Protein AF-A0A4Q3TD95-F1 (afdb_monomer_lite)

Structure (mmCIF, N/CA/C/O backbone):
data_AF-A0A4Q3TD95-F1
#
_entry.id   AF-A0A4Q3TD95-F1
#
loop_
_atom_site.group_PDB
_atom_site.id
_atom_site.type_symbol
_atom_site.label_atom_id
_atom_site.label_alt_id
_atom_site.label_comp_id
_atom_site.label_asym_id
_atom_site.label_entity_id
_atom_site.label_seq_id
_atom_site.pdbx_PDB_ins_code
_atom_site.Cartn_x
_atom_site.Cartn_y
_atom_site.Cartn_z
_atom_site.occupancy
_atom_site.B_iso_or_equiv
_atom_site.auth_seq_id
_atom_site.auth_comp_id
_atom_site.auth_asym_id
_atom_site.auth_atom_id
_atom_site.pdbx_PDB_model_num
ATOM 1 N N . LEU A 1 1 ? 19.139 8.256 -50.470 1.00 57.53 1 LEU A N 1
ATOM 2 C CA . LEU A 1 1 ? 19.411 6.981 -49.764 1.00 57.53 1 LEU A CA 1
ATOM 3 C C . LEU A 1 1 ? 20.669 7.258 -48.958 1.00 57.53 1 LEU A C 1
ATOM 5 O O . LEU A 1 1 ? 21.672 7.545 -49.578 1.00 57.53 1 LEU A O 1
ATOM 9 N N . VAL A 1 2 ? 20.604 7.534 -47.661 1.00 48.12 2 VAL A N 1
ATOM 10 C CA . VAL A 1 2 ? 20.575 6.515 -46.610 1.00 48.12 2 VAL A CA 1
ATOM 11 C C . VAL A 1 2 ? 19.814 7.084 -45.403 1.00 48.12 2 VAL A C 1
ATOM 13 O O . VAL A 1 2 ? 20.256 8.024 -44.753 1.00 48.12 2 VAL A O 1
ATOM 16 N N . LYS A 1 3 ? 18.629 6.526 -45.147 1.00 56.78 3 LYS A N 1
ATOM 17 C CA . LYS A 1 3 ? 17.956 6.549 -43.846 1.00 56.78 3 LYS A CA 1
ATOM 18 C C . LYS A 1 3 ? 18.446 5.298 -43.123 1.00 56.78 3 LYS A C 1
ATOM 20 O O . LYS A 1 3 ? 18.033 4.222 -43.535 1.00 56.78 3 LYS A O 1
ATOM 25 N N . THR A 1 4 ? 19.255 5.409 -42.074 1.00 56.34 4 THR A N 1
ATOM 26 C CA . THR A 1 4 ? 19.445 4.285 -41.139 1.00 56.34 4 THR A CA 1
ATOM 27 C C . THR A 1 4 ? 19.908 4.774 -39.767 1.00 56.34 4 THR A C 1
ATOM 29 O O . THR A 1 4 ? 21.052 5.157 -39.572 1.00 56.34 4 THR A O 1
ATOM 32 N N . ALA A 1 5 ? 18.969 4.731 -38.820 1.00 54.25 5 ALA A N 1
ATOM 33 C CA . ALA A 1 5 ? 19.097 3.919 -37.610 1.00 54.25 5 ALA A CA 1
ATOM 34 C C . ALA A 1 5 ? 20.174 4.245 -36.550 1.00 54.25 5 ALA A C 1
ATOM 36 O O . ALA A 1 5 ? 20.667 3.312 -35.923 1.00 54.25 5 ALA A O 1
ATOM 37 N N . SER A 1 6 ? 20.520 5.507 -36.257 1.00 52.16 6 SER A N 1
ATOM 38 C CA . SER A 1 6 ? 21.424 5.757 -35.104 1.00 52.16 6 SER A CA 1
ATOM 39 C C . SER A 1 6 ? 21.162 6.976 -34.217 1.00 52.16 6 SER A C 1
ATOM 41 O O . SER A 1 6 ? 21.822 7.098 -33.194 1.00 52.16 6 SER A O 1
ATOM 43 N N . GLU A 1 7 ? 20.168 7.826 -34.486 1.00 51.72 7 GLU A N 1
ATOM 44 C CA . GLU A 1 7 ? 19.895 8.974 -33.590 1.00 51.72 7 GLU A CA 1
ATOM 45 C C . GLU A 1 7 ? 18.680 8.803 -32.667 1.00 51.72 7 GLU A C 1
ATOM 47 O O . GLU A 1 7 ? 18.404 9.665 -31.839 1.00 51.72 7 GLU A O 1
ATOM 52 N N . PHE A 1 8 ? 17.975 7.670 -32.735 1.00 50.75 8 PHE A N 1
ATOM 53 C CA . PHE A 1 8 ? 16.741 7.448 -31.966 1.00 50.75 8 PHE A CA 1
ATOM 54 C C . PHE A 1 8 ? 16.877 6.518 -30.751 1.00 50.75 8 PHE A C 1
ATOM 56 O O . PHE A 1 8 ? 15.869 6.131 -30.170 1.00 50.75 8 PHE A O 1
ATOM 63 N N . VAL A 1 9 ? 18.102 6.194 -30.321 1.00 55.19 9 VAL A N 1
ATOM 64 C CA . VAL A 1 9 ? 18.337 5.373 -29.111 1.00 55.19 9 VAL A CA 1
ATOM 65 C C . VAL A 1 9 ? 18.463 6.224 -27.839 1.00 55.19 9 VAL A C 1
ATOM 67 O O . VAL A 1 9 ? 18.374 5.702 -26.741 1.00 55.19 9 VAL A O 1
ATOM 70 N N . ARG A 1 10 ? 18.559 7.559 -27.938 1.00 52.16 10 ARG A N 1
ATOM 71 C CA . ARG A 1 10 ? 18.636 8.430 -26.744 1.00 52.16 10 ARG A CA 1
ATOM 72 C C . ARG A 1 10 ? 17.295 8.878 -26.168 1.00 52.16 10 ARG A C 1
ATOM 74 O O . ARG A 1 10 ? 17.262 9.434 -25.078 1.00 52.16 10 ARG A O 1
ATOM 81 N N . ARG A 1 11 ? 16.180 8.647 -26.871 1.00 51.59 11 ARG A N 1
ATOM 82 C CA . ARG A 1 11 ?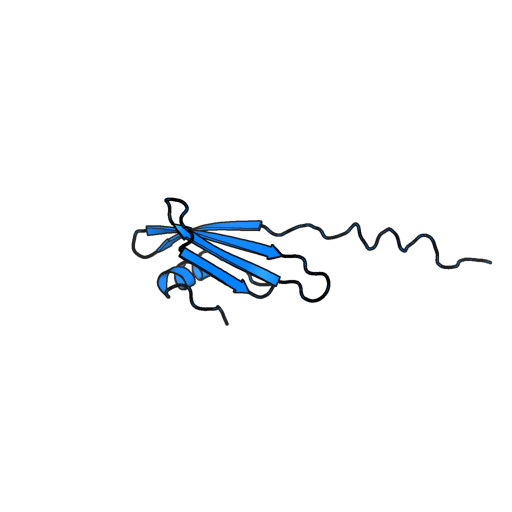 14.845 9.048 -26.389 1.00 51.59 11 ARG A CA 1
ATOM 83 C C . ARG A 1 11 ? 14.159 7.977 -25.533 1.00 51.59 11 ARG A C 1
ATOM 85 O O . ARG A 1 11 ? 13.131 8.275 -24.939 1.00 51.59 11 ARG A O 1
ATOM 92 N N . HIS A 1 12 ? 14.719 6.766 -25.464 1.00 51.62 12 HIS A N 1
ATOM 93 C CA . HIS A 1 12 ? 14.125 5.645 -24.727 1.00 51.62 12 HIS A CA 1
ATOM 94 C C . HIS A 1 12 ? 14.438 5.647 -23.223 1.00 51.62 12 HIS A C 1
ATOM 96 O O . HIS A 1 12 ? 13.724 5.004 -22.469 1.00 51.62 12 HIS A O 1
ATOM 102 N N . GLU A 1 13 ? 15.437 6.410 -22.771 1.00 44.91 13 GLU A N 1
ATOM 103 C CA . GLU A 1 13 ? 15.754 6.525 -21.336 1.00 44.91 13 GLU A CA 1
ATOM 104 C C . GLU A 1 13 ? 15.026 7.695 -20.657 1.00 44.91 13 GLU A C 1
ATOM 106 O O . GLU A 1 13 ? 14.834 7.693 -19.450 1.00 44.91 13 GLU A O 1
ATOM 111 N N . GLN A 1 14 ? 14.583 8.711 -21.409 1.00 49.72 14 GLN A N 1
ATOM 112 C CA . GLN A 1 14 ? 14.064 9.954 -20.814 1.00 49.72 14 GLN A CA 1
ATOM 113 C C . GLN A 1 14 ? 12.542 10.022 -20.638 1.00 49.72 14 GLN A C 1
ATOM 115 O O . GLN A 1 14 ? 12.029 11.036 -20.164 1.00 49.72 14 GLN A O 1
ATOM 120 N N . GLN A 1 15 ? 11.791 8.979 -20.984 1.00 51.47 15 GLN A N 1
ATOM 121 C CA . GLN A 1 15 ? 10.341 8.965 -20.783 1.00 51.47 15 GLN A CA 1
ATOM 122 C C . GLN A 1 15 ? 9.920 7.739 -19.975 1.00 51.47 15 GLN A C 1
ATOM 124 O O . GLN A 1 15 ? 9.544 6.741 -20.568 1.00 51.47 15 GLN A O 1
ATOM 129 N N . LEU A 1 16 ? 9.984 7.834 -18.636 1.00 51.59 16 LEU A N 1
ATOM 130 C CA . LEU A 1 16 ? 8.861 7.578 -17.702 1.00 51.59 16 LEU A CA 1
ATOM 131 C C . LEU A 1 16 ? 9.293 7.492 -16.215 1.00 51.59 16 LEU A C 1
ATOM 133 O O . LEU A 1 16 ? 8.795 6.672 -15.455 1.00 51.59 16 LEU A O 1
ATOM 137 N N . HIS A 1 17 ? 10.152 8.388 -15.723 1.00 52.47 17 HIS A N 1
ATOM 138 C CA . HIS A 1 17 ? 10.437 8.464 -14.275 1.00 52.47 17 HIS A CA 1
ATOM 139 C C . HIS A 1 17 ? 9.374 9.246 -13.486 1.00 52.47 17 HIS A C 1
ATOM 141 O O . HIS A 1 17 ? 9.685 9.952 -12.529 1.00 52.47 17 HIS A O 1
ATOM 147 N N . ALA A 1 18 ? 8.102 9.149 -13.882 1.00 54.41 18 ALA A N 1
ATOM 148 C CA . ALA A 1 18 ? 7.012 9.611 -13.036 1.00 54.41 18 ALA A CA 1
ATOM 149 C C . ALA A 1 18 ? 6.768 8.534 -11.973 1.00 54.41 18 ALA A C 1
ATOM 151 O O . ALA A 1 18 ? 5.880 7.695 -12.111 1.00 54.41 18 ALA A O 1
ATOM 152 N N . THR A 1 19 ? 7.602 8.529 -10.934 1.00 64.62 19 THR A N 1
ATOM 153 C CA . THR A 1 19 ? 7.365 7.746 -9.722 1.00 64.62 19 THR A CA 1
ATOM 154 C C . THR A 1 19 ? 6.002 8.164 -9.178 1.00 64.62 19 THR A C 1
ATOM 156 O O . THR A 1 19 ? 5.852 9.266 -8.649 1.00 64.62 19 THR A O 1
ATOM 159 N N . LEU A 1 20 ? 4.979 7.324 -9.352 1.00 77.12 20 LEU A N 1
ATOM 160 C CA . LEU A 1 20 ? 3.699 7.553 -8.696 1.00 77.12 20 LEU A CA 1
ATOM 161 C C . LEU A 1 20 ? 3.951 7.437 -7.193 1.00 77.12 20 LEU A C 1
ATOM 163 O O . LEU A 1 20 ? 4.328 6.374 -6.708 1.00 77.12 20 LEU A O 1
ATOM 167 N N . HIS A 1 21 ? 3.770 8.551 -6.496 1.00 87.06 21 HIS A N 1
ATOM 168 C CA . HIS A 1 21 ? 3.673 8.631 -5.046 1.00 87.06 21 HIS A CA 1
ATOM 169 C C . HIS A 1 21 ? 2.250 9.079 -4.740 1.00 87.06 21 HIS A C 1
ATOM 171 O O . HIS A 1 21 ? 1.904 10.255 -4.893 1.00 87.06 21 HIS A O 1
ATOM 177 N N . GLN A 1 22 ? 1.396 8.135 -4.365 1.00 91.94 22 GLN A N 1
ATOM 178 C CA . GLN A 1 22 ? 0.037 8.437 -3.940 1.00 91.94 22 GLN A CA 1
ATOM 179 C C . GLN A 1 22 ? -0.060 8.245 -2.432 1.00 91.94 22 GLN A C 1
ATOM 181 O O . GLN A 1 22 ? 0.248 7.177 -1.926 1.00 91.94 22 GLN A O 1
ATOM 186 N N . ARG A 1 23 ? -0.541 9.255 -1.709 1.00 94.06 23 ARG A N 1
ATOM 187 C CA . ARG A 1 23 ? -0.716 9.200 -0.254 1.00 94.06 23 ARG A CA 1
ATOM 188 C C . ARG A 1 23 ? -2.141 9.588 0.100 1.00 94.06 23 ARG A C 1
ATOM 190 O O . ARG A 1 23 ? -2.627 10.624 -0.350 1.00 94.06 23 ARG A O 1
ATOM 197 N N . ILE A 1 24 ? -2.809 8.771 0.907 1.00 95.25 24 ILE A N 1
ATOM 198 C CA . ILE A 1 24 ? -4.137 9.076 1.439 1.00 95.25 24 ILE A CA 1
ATOM 199 C C . ILE A 1 24 ? -4.190 8.797 2.934 1.00 95.25 24 ILE A C 1
ATOM 201 O O . ILE A 1 24 ? -3.744 7.760 3.414 1.00 95.25 24 ILE A O 1
ATOM 205 N N . THR A 1 25 ? -4.775 9.723 3.683 1.00 96.44 25 THR A N 1
ATOM 206 C CA . THR A 1 25 ? -5.054 9.514 5.103 1.00 96.44 25 THR A CA 1
ATOM 207 C C . THR A 1 25 ? -6.486 9.024 5.268 1.00 96.44 25 THR A C 1
ATOM 209 O O . THR A 1 25 ? -7.440 9.628 4.762 1.00 96.44 25 THR A O 1
ATOM 212 N N . VAL A 1 26 ? -6.634 7.913 5.978 1.00 95.50 26 VAL A N 1
ATOM 213 C CA . VAL A 1 26 ? -7.912 7.284 6.304 1.00 95.50 26 VAL A CA 1
ATOM 214 C C . VAL A 1 26 ? -8.075 7.179 7.814 1.00 95.50 26 VAL A C 1
ATOM 216 O O . VAL A 1 26 ? -7.100 7.225 8.560 1.00 95.50 26 VAL A O 1
ATOM 219 N N . THR A 1 27 ? -9.319 7.064 8.263 1.00 95.06 27 THR A N 1
ATOM 220 C CA . THR A 1 27 ? -9.636 6.759 9.658 1.00 95.06 27 THR A CA 1
ATOM 221 C C . THR A 1 27 ? -10.153 5.331 9.702 1.00 95.06 27 THR A C 1
ATOM 223 O O . THR A 1 27 ? -11.103 5.023 8.986 1.00 95.06 27 THR A O 1
ATOM 226 N N . ALA A 1 28 ? -9.520 4.482 10.508 1.00 89.25 28 ALA A N 1
ATOM 227 C CA . ALA A 1 28 ? -9.859 3.071 10.674 1.00 89.25 28 ALA A CA 1
ATOM 228 C C . ALA A 1 28 ? -9.806 2.726 12.166 1.00 89.25 28 ALA A C 1
ATOM 230 O O . ALA A 1 28 ? -8.824 3.041 12.840 1.00 89.25 28 ALA A O 1
ATOM 231 N N . GLY A 1 29 ? -10.884 2.152 12.708 1.00 84.62 29 GLY A N 1
ATOM 232 C CA . GLY A 1 29 ? -10.964 1.817 14.139 1.00 84.62 29 GLY A CA 1
ATOM 233 C C . GLY A 1 29 ? -10.753 3.003 15.097 1.00 84.62 29 GLY A C 1
ATOM 234 O O . GLY A 1 29 ? -10.291 2.807 16.213 1.00 84.62 29 GLY A O 1
ATOM 235 N N . GLY A 1 30 ? -11.039 4.236 14.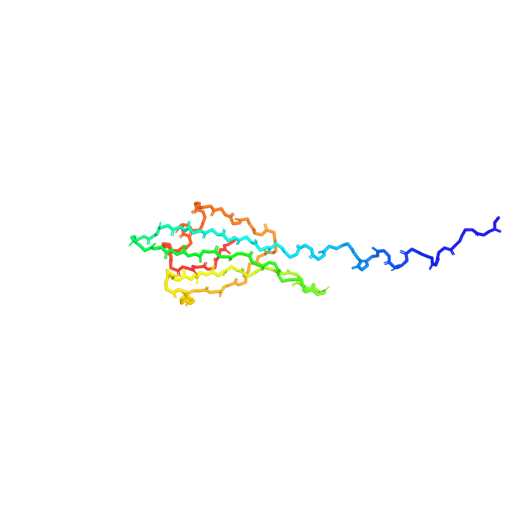658 1.00 87.56 30 GLY A N 1
ATOM 236 C CA . GLY A 1 30 ? -10.821 5.463 15.439 1.00 87.56 30 GLY A CA 1
ATOM 237 C C . GLY A 1 30 ? -9.424 6.081 15.311 1.00 87.56 30 GLY A C 1
ATOM 238 O O . GLY A 1 30 ? -9.243 7.228 15.708 1.00 87.56 30 GLY A O 1
ATOM 239 N N . ASN A 1 31 ? -8.471 5.389 14.682 1.00 90.25 31 ASN A N 1
ATOM 240 C CA . ASN A 1 31 ? -7.113 5.887 14.474 1.00 90.25 31 ASN A CA 1
ATOM 241 C C . ASN A 1 31 ? -6.944 6.461 13.066 1.00 90.25 31 ASN A C 1
ATOM 243 O O . ASN A 1 31 ? -7.503 5.940 12.092 1.00 90.25 31 ASN A O 1
ATOM 247 N N . ARG A 1 32 ? -6.150 7.529 12.938 1.00 95.00 32 ARG A N 1
ATOM 248 C CA . ARG A 1 32 ? -5.726 8.041 11.631 1.00 95.00 32 ARG A CA 1
ATOM 249 C C . ARG A 1 32 ? -4.531 7.231 11.150 1.00 95.00 32 ARG A C 1
ATOM 251 O O . ARG A 1 32 ? -3.524 7.113 11.839 1.00 95.00 32 ARG A O 1
ATOM 258 N N . VAL A 1 33 ? -4.652 6.696 9.944 1.00 96.25 33 VAL A N 1
ATOM 259 C CA . VAL A 1 33 ? -3.595 5.940 9.281 1.00 96.25 33 VAL A CA 1
ATOM 260 C C . VAL A 1 33 ? -3.347 6.562 7.924 1.00 96.25 33 VAL A C 1
ATOM 262 O O . VAL A 1 33 ? -4.279 6.824 7.158 1.00 96.25 33 VAL A O 1
ATOM 265 N N . THR A 1 34 ? -2.083 6.817 7.620 1.00 97.19 34 THR A N 1
ATOM 266 C CA . THR A 1 34 ? -1.690 7.267 6.296 1.00 97.19 34 THR A CA 1
ATOM 267 C C . THR A 1 34 ? -1.207 6.098 5.468 1.00 97.19 34 THR A C 1
ATOM 269 O O . THR A 1 34 ? -0.228 5.451 5.820 1.00 97.19 34 THR A O 1
ATOM 272 N N . VAL A 1 35 ? -1.892 5.853 4.358 1.00 96.44 35 VAL A N 1
ATOM 273 C CA . VAL A 1 35 ? -1.535 4.824 3.392 1.00 96.44 35 VAL A CA 1
ATOM 274 C C . VAL A 1 35 ? -0.831 5.479 2.210 1.00 96.44 35 VAL A C 1
ATOM 276 O O . VAL A 1 35 ? -1.378 6.411 1.613 1.00 96.44 35 VAL A O 1
ATOM 279 N N . SER A 1 36 ? 0.363 4.998 1.877 1.00 95.75 36 SER A N 1
ATOM 280 C CA . SER A 1 36 ? 1.152 5.468 0.734 1.00 95.75 36 SER A CA 1
ATOM 281 C C . SER A 1 36 ? 1.344 4.339 -0.276 1.00 95.75 36 SER A C 1
ATOM 283 O O . SER A 1 36 ? 1.478 3.178 0.108 1.00 95.75 36 SER A O 1
ATOM 285 N N . LEU A 1 37 ? 1.309 4.679 -1.560 1.00 94.25 37 LEU A N 1
ATOM 286 C CA . LEU A 1 37 ? 1.593 3.803 -2.683 1.00 94.25 37 LEU A CA 1
ATOM 287 C C . LEU A 1 37 ? 2.710 4.427 -3.509 1.00 94.25 37 LEU A C 1
ATOM 289 O O . LEU A 1 37 ? 2.501 5.455 -4.158 1.00 94.25 37 LEU A O 1
ATOM 293 N N . ASP A 1 38 ? 3.847 3.748 -3.516 1.00 92.56 38 ASP A N 1
ATOM 294 C CA . ASP A 1 38 ? 5.078 4.242 -4.114 1.00 92.56 38 ASP A CA 1
ATOM 295 C C . ASP A 1 38 ? 5.541 3.261 -5.190 1.00 92.56 38 ASP A C 1
ATOM 297 O O . ASP A 1 38 ? 5.915 2.129 -4.883 1.00 92.56 38 ASP A O 1
ATOM 301 N N . ILE A 1 39 ? 5.485 3.655 -6.467 1.00 88.94 39 ILE A N 1
ATOM 302 C CA . ILE A 1 39 ? 6.001 2.815 -7.558 1.00 88.94 39 ILE A CA 1
ATOM 303 C C . ILE A 1 39 ? 7.528 2.829 -7.510 1.00 88.94 39 ILE A C 1
ATOM 305 O O . ILE A 1 39 ? 8.147 3.877 -7.659 1.00 88.94 39 ILE A O 1
ATOM 309 N N . VAL A 1 40 ? 8.125 1.654 -7.353 1.00 87.06 40 VAL A N 1
ATOM 310 C CA . VAL A 1 40 ? 9.561 1.421 -7.465 1.00 87.06 40 VAL A CA 1
ATOM 311 C C . VAL A 1 40 ? 9.852 0.976 -8.903 1.00 87.06 40 VAL A C 1
ATOM 313 O O . VAL A 1 40 ? 9.484 -0.147 -9.280 1.00 87.06 40 VAL A O 1
ATOM 316 N N . PRO A 1 41 ? 10.470 1.842 -9.727 1.00 77.25 41 PRO A N 1
ATOM 317 C CA . PRO A 1 41 ? 10.960 1.438 -11.032 1.00 77.25 41 PRO A CA 1
ATOM 318 C C . PRO A 1 41 ? 12.130 0.477 -10.817 1.00 77.25 41 PRO A C 1
ATOM 320 O O . PRO A 1 41 ? 13.146 0.834 -10.232 1.00 77.25 41 PRO A O 1
ATOM 323 N N . ASP A 1 42 ? 11.948 -0.754 -11.263 1.00 77.44 42 ASP A N 1
ATOM 324 C CA . ASP A 1 42 ? 12.974 -1.787 -11.309 1.00 77.44 42 ASP A CA 1
ATOM 325 C C . ASP A 1 42 ? 13.137 -2.160 -12.785 1.00 77.44 42 ASP A C 1
ATOM 327 O O . ASP A 1 42 ? 12.133 -2.215 -13.504 1.00 77.44 42 ASP A O 1
ATOM 331 N N . GLU A 1 43 ? 14.380 -2.321 -13.244 1.00 68.00 43 GLU A N 1
ATOM 332 C CA . GLU A 1 43 ? 14.700 -2.485 -14.672 1.00 68.00 43 GLU A CA 1
ATOM 333 C C . GLU A 1 43 ? 14.124 -3.784 -15.256 1.00 68.00 43 GLU A C 1
ATOM 335 O O . GLU A 1 43 ? 13.780 -3.819 -16.437 1.00 68.00 43 GLU A O 1
ATOM 340 N N . ASP A 1 44 ? 13.927 -4.809 -14.419 1.00 75.19 44 ASP A N 1
ATOM 341 C CA . ASP A 1 44 ? 13.406 -6.116 -14.826 1.00 75.19 44 ASP A CA 1
ATOM 342 C C . ASP A 1 44 ? 11.978 -6.373 -14.311 1.00 75.19 44 ASP A C 1
ATOM 344 O O . ASP A 1 44 ? 11.151 -6.970 -15.005 1.00 75.19 44 ASP A O 1
ATOM 348 N N . HIS A 1 45 ? 11.652 -5.927 -13.092 1.00 79.06 45 HIS A N 1
ATOM 349 C CA . HIS A 1 45 ? 10.391 -6.247 -12.415 1.00 79.06 45 HIS A CA 1
ATOM 350 C C . HIS A 1 45 ? 9.816 -5.056 -11.628 1.00 79.06 45 HIS A C 1
ATOM 352 O O . HIS A 1 45 ? 9.831 -5.062 -10.382 1.00 79.06 45 HIS A O 1
ATOM 358 N N . PRO A 1 46 ? 9.240 -4.048 -12.315 1.00 85.38 46 PRO A N 1
ATOM 359 C CA . PRO A 1 46 ? 8.657 -2.885 -11.657 1.00 85.38 46 PRO A CA 1
ATOM 360 C C . PRO A 1 46 ? 7.569 -3.300 -10.664 1.00 85.38 46 PRO A C 1
ATOM 362 O O . PRO A 1 46 ? 6.778 -4.218 -10.903 1.00 85.38 46 PRO A O 1
ATOM 365 N N . HIS A 1 47 ? 7.522 -2.618 -9.524 1.00 89.69 47 HIS A N 1
ATOM 366 C CA . HIS A 1 47 ? 6.549 -2.896 -8.472 1.00 89.69 47 HIS A CA 1
ATOM 367 C C . HIS A 1 47 ? 6.110 -1.632 -7.757 1.00 89.69 47 HIS A C 1
ATOM 369 O O . HIS A 1 47 ? 6.648 -0.561 -8.000 1.00 89.69 47 HIS A O 1
ATOM 375 N N . ALA A 1 48 ? 5.124 -1.752 -6.875 1.00 91.81 48 ALA A N 1
ATOM 376 C CA . ALA A 1 48 ? 4.789 -0.685 -5.951 1.00 91.81 48 ALA A CA 1
ATOM 377 C C . ALA A 1 48 ? 4.876 -1.167 -4.507 1.00 91.81 48 ALA A C 1
ATOM 379 O O . ALA A 1 48 ? 4.688 -2.352 -4.213 1.00 91.81 48 ALA A O 1
ATOM 380 N N . LEU A 1 49 ? 5.166 -0.235 -3.613 1.00 93.38 49 LEU A N 1
ATOM 381 C CA . LEU A 1 49 ? 5.160 -0.432 -2.179 1.00 93.38 49 LEU A CA 1
ATOM 382 C C . LEU A 1 49 ? 3.893 0.204 -1.616 1.00 93.38 49 LEU A C 1
ATOM 384 O O . LEU A 1 49 ? 3.691 1.406 -1.757 1.00 93.38 49 LEU A O 1
ATOM 388 N N . LEU A 1 50 ? 3.036 -0.608 -1.004 1.00 95.44 50 LEU A N 1
ATOM 389 C CA . LEU A 1 50 ? 1.892 -0.138 -0.236 1.00 95.44 50 LEU A CA 1
ATOM 390 C C . LEU A 1 50 ? 2.299 -0.115 1.238 1.00 95.44 50 LEU A C 1
ATOM 392 O O . LEU A 1 50 ? 2.540 -1.167 1.833 1.00 95.44 50 LEU A O 1
ATOM 396 N N . SER A 1 51 ? 2.394 1.075 1.817 1.00 96.19 51 SER A N 1
ATOM 397 C CA . SER A 1 51 ? 2.792 1.277 3.209 1.00 96.19 51 SER A CA 1
ATOM 398 C C . SER A 1 51 ? 1.678 1.931 4.015 1.00 96.19 51 SER A C 1
ATOM 400 O O . SER A 1 51 ? 0.870 2.688 3.482 1.00 96.19 51 SER A O 1
ATOM 402 N N . ALA A 1 52 ? 1.627 1.627 5.307 1.00 96.44 52 ALA A N 1
ATOM 403 C CA . ALA A 1 52 ? 0.751 2.264 6.277 1.00 96.44 52 ALA A CA 1
ATOM 404 C C . ALA A 1 52 ? 1.588 2.880 7.395 1.00 96.44 52 ALA A C 1
ATOM 406 O O . ALA A 1 52 ? 2.502 2.239 7.914 1.00 96.44 52 ALA A O 1
ATOM 407 N N . GLN A 1 53 ? 1.235 4.096 7.793 1.00 96.94 53 GLN A N 1
ATOM 408 C CA . GLN A 1 53 ? 1.843 4.807 8.910 1.00 96.94 53 GLN A CA 1
ATOM 409 C C . GLN A 1 53 ? 0.777 5.278 9.898 1.00 96.94 53 GLN A C 1
ATOM 411 O O . GLN A 1 53 ? -0.301 5.701 9.472 1.00 96.94 53 GLN A O 1
ATOM 416 N N . SER A 1 54 ? 1.079 5.236 11.194 1.00 94.06 54 SER A N 1
ATOM 417 C CA . SER A 1 54 ? 0.249 5.843 12.237 1.00 94.06 54 SER A CA 1
ATOM 418 C C . SER A 1 54 ? 0.219 7.371 12.091 1.00 94.06 54 SER A C 1
ATOM 420 O O . SER A 1 54 ? 0.954 7.963 11.294 1.00 94.06 54 SER A O 1
ATOM 422 N N . GLU A 1 55 ? -0.638 8.032 12.867 1.00 92.88 55 GLU A N 1
ATOM 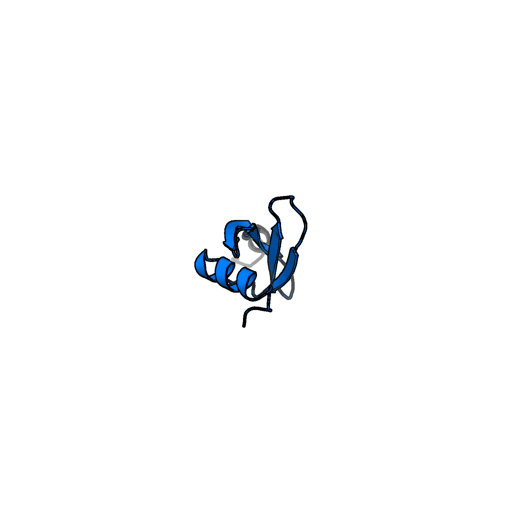423 C CA . GLU A 1 55 ? -0.648 9.494 12.973 1.00 92.88 55 GLU A CA 1
ATOM 424 C C . GLU A 1 55 ? 0.675 10.062 13.507 1.00 92.88 55 GLU A C 1
ATOM 426 O O . GLU A 1 55 ? 1.079 11.152 13.108 1.00 92.88 55 GLU A O 1
ATOM 431 N N . GLU A 1 56 ? 1.376 9.295 14.341 1.00 92.25 56 GLU A N 1
ATOM 432 C CA . GLU A 1 56 ? 2.679 9.644 14.919 1.00 92.25 56 GLU A CA 1
ATOM 433 C C . GLU A 1 56 ? 3.838 9.419 13.928 1.00 92.25 56 GLU A C 1
ATOM 435 O O . GLU A 1 56 ? 4.963 9.855 14.163 1.00 92.25 56 GLU A O 1
ATOM 440 N N . GLY A 1 57 ? 3.554 8.807 12.771 1.00 89.25 57 GLY A N 1
ATOM 441 C CA . GLY A 1 57 ? 4.524 8.537 11.709 1.00 89.25 57 GLY A CA 1
ATOM 442 C C . GLY A 1 57 ? 5.149 7.142 11.761 1.00 89.25 57 GLY A C 1
ATOM 443 O O . GLY A 1 57 ? 5.914 6.796 10.855 1.00 89.25 57 GLY A O 1
ATOM 444 N N . ASP A 1 58 ? 4.794 6.320 12.751 1.00 93.56 58 ASP A N 1
ATOM 445 C CA . ASP A 1 58 ? 5.305 4.955 12.882 1.00 93.56 58 ASP A CA 1
ATOM 446 C C . ASP A 1 58 ? 4.828 4.071 11.739 1.00 93.56 58 ASP A C 1
ATOM 448 O O . ASP A 1 58 ? 3.647 4.059 11.388 1.00 93.56 58 ASP A O 1
ATOM 452 N N . ALA A 1 59 ? 5.739 3.283 11.172 1.00 93.88 59 ALA A N 1
ATOM 453 C CA . ALA A 1 59 ? 5.390 2.309 10.151 1.00 93.88 59 ALA A CA 1
ATOM 454 C C . ALA A 1 59 ? 4.567 1.166 10.769 1.00 93.88 59 ALA A C 1
ATOM 456 O O . ALA A 1 59 ? 5.065 0.409 11.599 1.00 93.88 59 ALA A O 1
ATOM 457 N N . LEU A 1 60 ? 3.315 1.025 10.332 1.00 94.69 60 LEU A N 1
ATOM 458 C CA . LEU A 1 60 ? 2.414 -0.048 10.760 1.00 94.69 60 LEU A CA 1
ATOM 459 C C . LEU A 1 60 ? 2.561 -1.288 9.873 1.00 94.69 60 LEU A C 1
ATOM 461 O O . LEU A 1 60 ? 2.541 -2.412 10.365 1.00 94.69 60 LEU A O 1
ATOM 465 N N . ALA A 1 61 ? 2.712 -1.081 8.562 1.00 94.94 61 ALA A N 1
ATOM 466 C CA . ALA A 1 61 ? 2.899 -2.151 7.588 1.00 94.94 61 ALA A CA 1
ATOM 467 C C . ALA A 1 61 ? 3.550 -1.637 6.302 1.00 94.94 61 ALA A C 1
ATOM 469 O O . ALA A 1 61 ? 3.441 -0.460 5.956 1.00 94.94 61 ALA A O 1
ATOM 470 N N . SER A 1 62 ? 4.196 -2.540 5.567 1.00 94.88 62 SER A N 1
ATOM 471 C CA . SER A 1 62 ? 4.756 -2.265 4.246 1.00 94.88 62 SER A CA 1
ATOM 472 C C . SER A 1 62 ? 4.793 -3.546 3.424 1.00 94.88 62 SER A C 1
ATOM 474 O O . SER A 1 62 ? 5.352 -4.552 3.864 1.00 94.88 62 SER A O 1
ATOM 476 N N . ILE A 1 63 ? 4.166 -3.530 2.249 1.00 94.62 63 ILE A N 1
ATOM 477 C CA . ILE A 1 63 ? 4.039 -4.709 1.391 1.00 94.62 63 ILE A CA 1
ATOM 478 C C . ILE A 1 63 ? 4.241 -4.362 -0.081 1.00 94.62 63 ILE A C 1
ATOM 480 O O . ILE A 1 63 ? 3.868 -3.289 -0.554 1.00 94.62 63 ILE A O 1
ATOM 484 N N . ARG A 1 64 ? 4.793 -5.315 -0.835 1.00 92.81 64 ARG A N 1
ATOM 485 C CA . ARG A 1 64 ? 4.933 -5.207 -2.290 1.00 92.81 64 ARG A CA 1
ATOM 486 C C . ARG A 1 64 ? 3.624 -5.586 -2.981 1.00 92.81 64 ARG A C 1
ATOM 488 O O . ARG A 1 64 ? 3.096 -6.679 -2.762 1.00 92.81 64 ARG A O 1
ATOM 495 N N . VAL A 1 65 ? 3.152 -4.704 -3.852 1.00 92.38 65 VAL A N 1
ATOM 496 C CA . VAL A 1 65 ? 1.969 -4.877 -4.702 1.00 92.38 65 VAL A CA 1
ATOM 497 C C . VAL A 1 65 ? 2.336 -4.654 -6.172 1.00 92.38 65 VAL A C 1
ATOM 499 O O . VAL A 1 65 ? 3.450 -4.234 -6.502 1.00 92.38 65 VAL A O 1
ATOM 502 N N . ALA A 1 66 ? 1.409 -4.969 -7.075 1.00 89.94 66 ALA A N 1
ATOM 503 C CA . ALA A 1 66 ? 1.586 -4.687 -8.495 1.00 89.94 66 ALA A CA 1
ATOM 504 C C . AL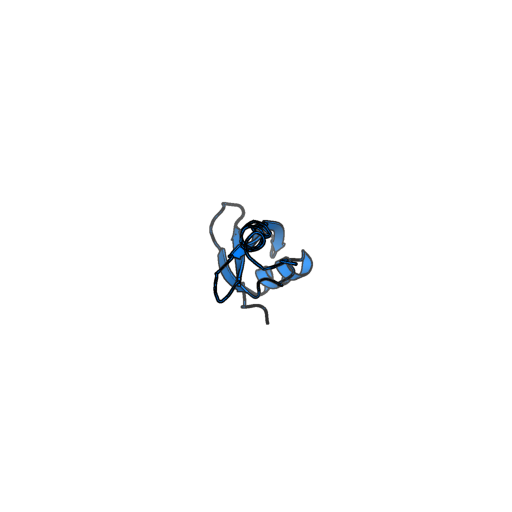A A 1 66 ? 1.764 -3.171 -8.732 1.00 89.94 66 ALA A C 1
ATOM 506 O O . ALA A 1 66 ? 1.090 -2.377 -8.074 1.00 89.94 66 ALA A O 1
ATOM 507 N N . PRO A 1 67 ? 2.597 -2.743 -9.699 1.00 87.62 67 PRO A N 1
ATOM 508 C CA . PRO A 1 67 ? 2.783 -1.319 -10.000 1.00 87.62 67 PRO A CA 1
ATOM 509 C C . PRO A 1 67 ? 1.500 -0.658 -10.535 1.00 87.62 67 PRO A C 1
ATOM 511 O O . PRO A 1 67 ? 1.347 0.556 -10.474 1.00 87.62 67 PRO A O 1
ATOM 514 N N . SER A 1 68 ? 0.550 -1.459 -11.027 1.00 86.88 68 SER A N 1
ATOM 515 C CA . SER A 1 68 ? -0.781 -1.030 -11.465 1.00 86.88 68 SER A CA 1
ATOM 516 C C . SER A 1 68 ? -1.832 -1.000 -10.347 1.00 86.88 68 SER A C 1
ATOM 518 O O . SER A 1 68 ? -3.011 -0.772 -10.635 1.00 86.88 68 SER A O 1
ATOM 520 N N . TYR A 1 69 ? -1.455 -1.291 -9.096 1.00 89.62 69 TYR A N 1
ATOM 521 C CA . TYR A 1 69 ? -2.375 -1.269 -7.960 1.00 89.62 69 TYR A CA 1
ATOM 522 C C . TYR A 1 69 ? -2.998 0.121 -7.811 1.00 89.62 69 TYR A C 1
ATOM 524 O O . TYR A 1 69 ? -2.311 1.138 -7.855 1.00 89.62 69 TYR A O 1
ATOM 532 N N . LYS A 1 70 ? -4.320 0.177 -7.636 1.00 90.06 70 LYS A N 1
ATOM 533 C CA . LYS A 1 70 ? -5.046 1.442 -7.492 1.00 90.06 70 LYS A CA 1
ATOM 534 C C . LYS A 1 70 ? -5.347 1.701 -6.026 1.00 90.06 70 LYS A C 1
ATOM 536 O O . LYS A 1 70 ? -6.245 1.084 -5.454 1.00 90.06 70 LYS A O 1
ATOM 541 N N . LEU A 1 71 ? -4.641 2.661 -5.435 1.00 92.56 71 LEU A N 1
ATOM 542 C CA . LEU A 1 71 ? -4.935 3.111 -4.083 1.00 92.56 71 LEU A CA 1
ATOM 543 C C . LEU A 1 71 ? -6.213 3.967 -4.088 1.00 92.56 71 LEU A C 1
ATOM 545 O O . LEU A 1 71 ? -6.257 5.070 -4.631 1.00 92.56 71 LEU A O 1
ATOM 549 N N . SER A 1 72 ? -7.272 3.438 -3.477 1.00 94.56 72 SER A N 1
ATOM 550 C CA . SER A 1 72 ? -8.542 4.136 -3.257 1.00 94.56 72 SER A CA 1
ATOM 551 C C . SER A 1 72 ? -8.809 4.291 -1.764 1.00 94.56 72 SER A C 1
ATOM 553 O O . SER A 1 72 ? -8.299 3.518 -0.953 1.00 94.56 72 SER A O 1
ATOM 555 N N . ARG A 1 73 ? -9.644 5.265 -1.387 1.00 94.06 73 ARG A N 1
ATOM 556 C CA . ARG A 1 73 ? -9.979 5.497 0.025 1.00 94.06 73 ARG A CA 1
ATOM 557 C C . ARG A 1 73 ? -10.639 4.282 0.675 1.00 94.06 73 ARG A C 1
ATOM 559 O O . ARG A 1 73 ? -10.223 3.882 1.754 1.00 94.06 73 ARG A O 1
ATOM 566 N N . SER A 1 74 ? -11.614 3.674 0.002 1.00 94.19 74 SER A N 1
ATOM 567 C CA . SER A 1 74 ? -12.313 2.487 0.507 1.00 94.19 74 SER A CA 1
ATOM 568 C C . SER A 1 74 ? -11.383 1.278 0.626 1.00 94.19 74 SER A C 1
ATOM 570 O O . SER A 1 74 ? -11.428 0.580 1.633 1.00 94.19 74 SER A O 1
ATOM 572 N N . GLY A 1 75 ? -10.499 1.066 -0.358 1.00 93.75 75 GLY A N 1
ATOM 573 C CA . GLY A 1 75 ? -9.502 -0.007 -0.309 1.00 93.75 75 GLY A CA 1
ATOM 574 C C . GLY A 1 75 ? -8.480 0.185 0.813 1.00 93.75 75 GLY A C 1
ATOM 575 O O . GLY A 1 75 ? -8.142 -0.773 1.495 1.00 93.75 75 GLY A O 1
ATOM 576 N N . ALA A 1 76 ? -8.041 1.422 1.059 1.00 94.69 76 ALA A N 1
ATOM 577 C CA . ALA A 1 76 ? -7.158 1.733 2.179 1.00 94.69 76 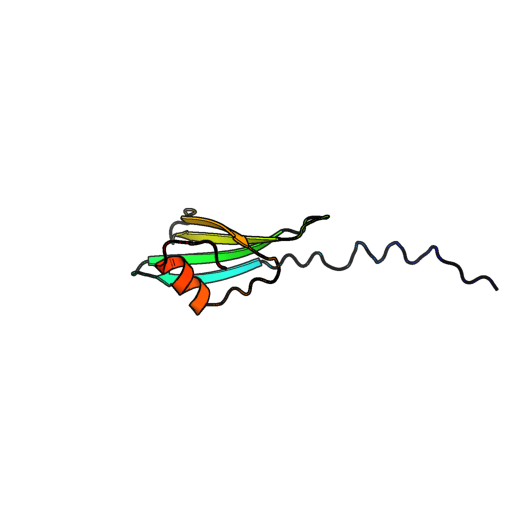ALA A CA 1
ATOM 578 C C . ALA A 1 76 ? -7.824 1.487 3.537 1.00 94.69 76 ALA A C 1
ATOM 580 O O . ALA A 1 76 ? -7.206 0.858 4.385 1.00 94.69 76 ALA A O 1
ATOM 581 N N . VAL A 1 77 ? -9.074 1.925 3.738 1.00 95.00 77 VAL A N 1
ATOM 582 C CA . VAL A 1 77 ? -9.817 1.633 4.980 1.00 95.00 77 VAL A CA 1
ATOM 583 C C . VAL A 1 77 ? -9.915 0.124 5.194 1.00 95.00 77 VAL A C 1
ATOM 585 O O . VAL A 1 77 ? -9.480 -0.362 6.232 1.00 95.00 77 VAL A O 1
ATOM 588 N N . ALA A 1 78 ? -10.382 -0.621 4.187 1.00 94.12 78 ALA A N 1
ATOM 589 C CA . ALA A 1 78 ? -10.525 -2.072 4.284 1.00 94.12 78 ALA A CA 1
ATOM 590 C C . ALA A 1 78 ? -9.190 -2.777 4.572 1.00 94.12 78 ALA A C 1
ATOM 592 O O . ALA A 1 78 ? -9.140 -3.700 5.381 1.00 94.12 78 ALA A O 1
ATOM 593 N N . TRP A 1 79 ? -8.101 -2.334 3.939 1.00 94.88 79 TRP A N 1
ATOM 594 C CA . TRP A 1 79 ? -6.769 -2.893 4.154 1.00 94.88 79 TRP A CA 1
ATOM 595 C C . TRP A 1 79 ? -6.262 -2.658 5.582 1.00 94.88 79 TRP A C 1
ATOM 597 O O . TRP A 1 79 ? -5.761 -3.589 6.211 1.00 94.88 79 TRP A O 1
ATOM 607 N N . VAL A 1 80 ? -6.440 -1.444 6.110 1.00 94.38 80 VAL A N 1
ATOM 608 C CA . VAL A 1 80 ? -6.057 -1.097 7.486 1.00 94.38 80 VAL A CA 1
ATOM 609 C C . VAL A 1 80 ? -6.918 -1.859 8.500 1.00 94.38 80 VAL A C 1
ATOM 611 O O . VAL A 1 80 ? -6.378 -2.460 9.425 1.00 94.38 80 VAL A O 1
ATOM 614 N N . GLU A 1 81 ? -8.239 -1.899 8.313 1.00 92.94 81 GLU A N 1
ATOM 615 C CA . GLU A 1 81 ? -9.167 -2.602 9.215 1.00 92.94 81 GLU A CA 1
ATOM 616 C C . GLU A 1 81 ? -8.973 -4.122 9.208 1.00 92.94 81 GLU A C 1
ATOM 618 O O . GLU A 1 81 ? -9.175 -4.775 10.229 1.00 92.94 81 GLU A O 1
ATOM 623 N N . SER A 1 82 ? -8.526 -4.686 8.083 1.00 92.00 82 SER A N 1
ATOM 624 C CA . SER A 1 82 ? -8.231 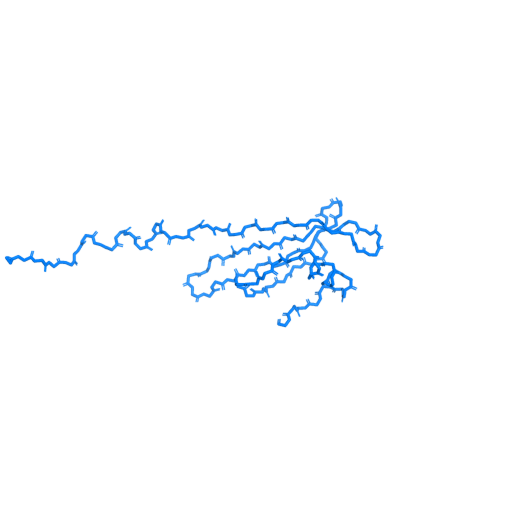-6.120 7.961 1.00 92.00 82 SER A CA 1
ATOM 625 C C . SER A 1 82 ? -6.866 -6.518 8.540 1.00 92.00 82 SER A C 1
ATOM 627 O O . SER A 1 82 ? -6.491 -7.685 8.446 1.00 92.00 82 SER A O 1
ATOM 629 N N . GLY A 1 83 ? -6.099 -5.577 9.106 1.00 91.56 83 GLY A N 1
ATOM 630 C CA . GLY A 1 83 ? -4.780 -5.854 9.684 1.00 91.56 83 GLY A CA 1
ATOM 631 C C . GLY A 1 83 ? -3.660 -5.977 8.648 1.00 91.56 83 GLY A C 1
ATOM 632 O O . GLY A 1 83 ? -2.742 -6.774 8.824 1.00 91.56 83 GLY A O 1
ATOM 633 N N . PHE A 1 84 ? -3.728 -5.191 7.572 1.00 92.62 84 PHE A N 1
ATOM 634 C CA . PHE A 1 84 ? -2.700 -5.093 6.528 1.00 92.62 84 PHE A CA 1
ATOM 635 C C . PHE A 1 84 ? -2.407 -6.391 5.743 1.00 92.62 84 PHE A C 1
ATOM 637 O O . PHE A 1 84 ? -1.240 -6.686 5.457 1.00 92.62 84 PHE A O 1
ATOM 644 N N . PRO A 1 85 ? -3.421 -7.181 5.334 1.00 90.94 85 PRO A N 1
ATOM 645 C CA . PRO A 1 85 ? -3.185 -8.388 4.549 1.00 90.94 85 PRO A CA 1
ATOM 646 C C . PRO A 1 85 ? -2.595 -8.033 3.182 1.00 90.94 85 PRO A C 1
ATOM 648 O O . PRO A 1 85 ? -2.823 -6.946 2.653 1.00 90.94 85 PRO A O 1
ATOM 651 N N . LYS A 1 86 ? -1.874 -8.959 2.550 1.00 85.44 86 LYS A N 1
ATOM 652 C CA . LYS A 1 86 ? -1.457 -8.751 1.160 1.00 85.44 86 LYS A CA 1
ATOM 653 C C . LYS A 1 86 ? -2.708 -8.684 0.262 1.00 85.44 86 LYS A C 1
ATOM 655 O O . LYS A 1 86 ? -3.460 -9.659 0.260 1.00 85.44 86 LYS A O 1
ATOM 660 N N . PRO A 1 87 ? -2.958 -7.582 -0.473 1.00 79.19 87 PRO A N 1
ATOM 661 C CA . PRO A 1 87 ? -4.093 -7.504 -1.379 1.00 79.19 87 PRO A CA 1
ATOM 662 C C . PRO A 1 87 ? -3.890 -8.508 -2.518 1.00 79.19 87 PRO A C 1
ATOM 664 O O . PRO A 1 87 ? -2.768 -8.670 -3.011 1.00 79.19 87 PRO A O 1
ATOM 667 N N . ALA A 1 88 ? -4.970 -9.214 -2.857 1.00 70.31 88 ALA A N 1
ATOM 668 C CA . ALA A 1 88 ? -5.016 -10.195 -3.938 1.00 70.31 88 ALA A CA 1
ATOM 669 C C . ALA A 1 88 ? -5.006 -9.527 -5.319 1.00 70.31 88 ALA A C 1
ATOM 671 O O . ALA A 1 88 ? -5.533 -8.394 -5.435 1.00 70.31 88 ALA A O 1
#

Radius of gyration: 18.5 Å; chains: 1; bounding box: 34×20×65 Å

Sequence (88 aa):
LVKTASEFVRRHEQQLHATLHQRITVTAGGNRVTVSLDIVPDEDHPHALLSAQSEEGDALASIRVAPSYKLSRSGAVAWVESGFPKPA

Secondary structure (DSSP, 8-state):
----SSSSSSSSSSS-----EEEEEEEETTEEEEEEEEEE--SSS-EEEEEEEETT--EEEEEEE-TT----HHHHHHHHHTTSPPP-

Foldseek 3Di:
DDDDDDPPPVVVVPPDPPFDWDWDWAAEPNWIKIWIWTWDDDPPATWIKTWIAGPVGHTQDIDIHHSPDDDDRVVVRVCVNVSNDDDD

pLDDT: mean 82.48, std 16.56, range [44.91, 97.19]